Protein AF-A0A2W0AR76-F1 (afdb_monomer_lite)

pLDDT: mean 79.91, std 15.72, range [33.06, 94.56]

Sequence (93 aa):
MSVSRPPDSRIGISPIYRRTLLQHAPLHPHQMHAMPVESNDLGAAAAQYAMKLREIAGSPPVLDLVRLGLGPDGQTASLVPGDPVLEVDDYDI

Structure (mmCIF, N/CA/C/O backbone):
data_AF-A0A2W0AR76-F1
#
_entry.id   AF-A0A2W0AR76-F1
#
loop_
_atom_site.group_PDB
_atom_site.id
_atom_site.type_symbol
_atom_site.label_atom_id
_atom_site.label_alt_id
_atom_site.label_comp_id
_atom_site.label_asym_id
_atom_site.label_entity_id
_atom_site.label_seq_id
_atom_site.pdbx_PDB_ins_code
_atom_site.Cartn_x
_atom_site.Cartn_y
_atom_site.Cartn_z
_atom_site.occupancy
_atom_site.B_iso_or_equiv
_atom_site.auth_seq_id
_atom_site.auth_comp_id
_atom_site.auth_asym_id
_atom_site.auth_atom_id
_atom_site.pdbx_PDB_model_num
ATOM 1 N N . MET A 1 1 ? 9.898 22.941 -1.753 1.00 33.06 1 MET A N 1
ATOM 2 C CA . MET A 1 1 ? 11.020 22.191 -2.362 1.00 33.06 1 MET A CA 1
ATOM 3 C C . MET A 1 1 ? 10.417 21.041 -3.152 1.00 33.06 1 MET A C 1
ATOM 5 O O . MET A 1 1 ? 9.856 20.145 -2.542 1.00 33.06 1 MET A O 1
ATOM 9 N N . SER A 1 2 ? 10.413 21.125 -4.484 1.00 36.88 2 SER A N 1
ATOM 10 C CA . SER A 1 2 ? 9.827 20.092 -5.347 1.00 36.88 2 SER A CA 1
ATOM 11 C C . SER A 1 2 ? 10.900 19.054 -5.662 1.00 36.88 2 SER A C 1
ATOM 13 O O . SER A 1 2 ? 11.864 19.355 -6.365 1.00 36.88 2 SER A O 1
ATOM 15 N N . VAL A 1 3 ? 10.791 17.861 -5.076 1.00 44.22 3 VAL A N 1
ATOM 16 C CA . VAL A 1 3 ? 11.680 16.742 -5.407 1.00 44.22 3 VAL A CA 1
ATOM 17 C C . VAL A 1 3 ? 11.142 16.104 -6.683 1.00 44.22 3 VAL A C 1
ATOM 19 O O . VAL A 1 3 ? 10.174 15.349 -6.658 1.00 44.22 3 VAL A O 1
ATOM 22 N N . SER A 1 4 ? 11.761 16.446 -7.812 1.00 40.19 4 SER A N 1
ATOM 23 C CA . SER A 1 4 ? 11.512 15.796 -9.101 1.00 40.19 4 SER A CA 1
ATOM 24 C C . SER A 1 4 ? 11.844 14.305 -8.998 1.00 40.19 4 SER A C 1
ATOM 26 O O . SER A 1 4 ? 12.974 13.945 -8.660 1.00 40.19 4 SER A O 1
ATOM 28 N N . ARG A 1 5 ? 10.871 13.432 -9.292 1.00 48.41 5 ARG A N 1
ATOM 29 C CA . ARG A 1 5 ? 11.068 11.974 -9.282 1.00 48.41 5 ARG A CA 1
ATOM 30 C C . ARG A 1 5 ? 11.964 11.521 -10.447 1.00 48.41 5 ARG A C 1
ATOM 32 O O . ARG A 1 5 ? 11.850 12.062 -11.546 1.00 48.41 5 ARG A O 1
ATOM 39 N N . PRO A 1 6 ? 12.846 10.528 -10.227 1.00 42.22 6 PRO A N 1
ATOM 40 C CA . PRO A 1 6 ? 13.673 9.949 -11.280 1.00 42.22 6 PRO A CA 1
ATOM 41 C C . PRO A 1 6 ? 12.849 9.091 -12.268 1.00 42.22 6 PRO A C 1
ATOM 43 O O . PRO A 1 6 ? 11.845 8.498 -11.876 1.00 42.22 6 PRO A O 1
ATOM 46 N N . PRO A 1 7 ? 13.301 8.970 -13.532 1.00 43.81 7 PRO A N 1
ATOM 47 C CA . PRO A 1 7 ? 12.518 8.492 -14.685 1.00 43.81 7 PRO A CA 1
ATOM 48 C C . PRO A 1 7 ? 12.129 7.002 -14.682 1.00 43.81 7 PRO A C 1
ATOM 50 O O . PRO A 1 7 ? 11.366 6.570 -15.546 1.00 43.81 7 PRO A O 1
ATOM 53 N N . ASP A 1 8 ? 12.628 6.219 -13.723 1.00 47.81 8 ASP A N 1
ATOM 54 C CA . ASP A 1 8 ? 12.331 4.786 -13.578 1.00 47.81 8 ASP A CA 1
ATOM 55 C C . ASP A 1 8 ? 11.120 4.512 -12.657 1.00 47.81 8 ASP A C 1
ATOM 57 O O . ASP A 1 8 ? 10.821 3.366 -12.329 1.00 47.81 8 ASP A O 1
ATOM 61 N N . SER A 1 9 ? 10.395 5.563 -12.242 1.00 48.66 9 SER A N 1
ATOM 62 C CA . SER A 1 9 ? 9.196 5.492 -11.388 1.00 48.66 9 SER A CA 1
ATOM 63 C C . SER A 1 9 ? 7.943 4.927 -12.070 1.00 48.66 9 SER A C 1
ATOM 65 O O . SER A 1 9 ? 6.895 4.864 -11.439 1.00 48.66 9 SER A O 1
ATOM 67 N N . ARG A 1 10 ? 8.046 4.484 -13.332 1.00 47.75 10 ARG A N 1
ATOM 68 C CA . ARG A 1 10 ? 6.920 4.040 -14.182 1.00 47.75 10 ARG A CA 1
ATOM 69 C C . ARG A 1 10 ? 6.180 2.796 -13.687 1.00 47.75 10 ARG A C 1
ATOM 71 O O . ARG A 1 10 ? 5.162 2.404 -14.245 1.00 47.75 10 ARG A O 1
ATOM 78 N N . ILE A 1 11 ? 6.708 2.147 -12.662 1.00 51.19 11 ILE A N 1
ATOM 79 C CA . ILE A 1 11 ? 6.046 1.091 -11.912 1.00 51.19 11 ILE A CA 1
ATOM 80 C C . ILE A 1 11 ? 5.890 1.715 -10.532 1.00 51.19 11 ILE A C 1
ATOM 82 O O . ILE A 1 11 ? 6.908 2.087 -9.961 1.00 51.19 11 ILE A O 1
ATOM 86 N N . GLY A 1 12 ? 4.674 1.865 -9.999 1.00 58.44 12 GLY A N 1
ATOM 87 C CA . GLY A 1 12 ? 4.376 2.490 -8.693 1.00 58.44 12 GLY A CA 1
ATOM 88 C C . GLY A 1 12 ? 5.025 1.837 -7.454 1.00 58.44 12 GLY A C 1
ATOM 89 O O . GLY A 1 12 ? 4.521 1.963 -6.345 1.00 58.44 12 GLY A O 1
ATOM 90 N N . ILE A 1 13 ? 6.134 1.120 -7.630 1.00 66.19 13 ILE A N 1
ATOM 91 C CA . ILE A 1 13 ? 7.013 0.519 -6.640 1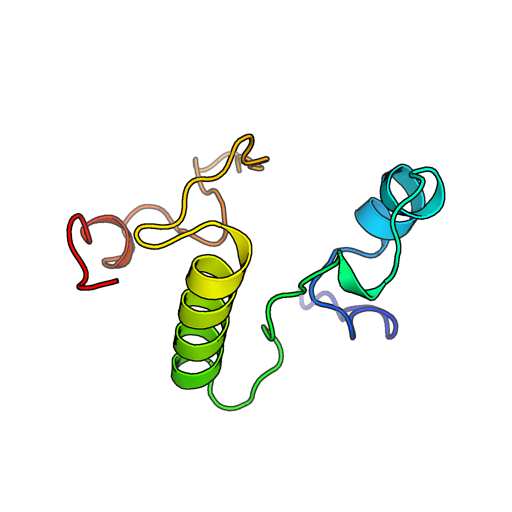.00 66.19 13 ILE A CA 1
ATOM 92 C C . ILE A 1 13 ? 8.290 1.365 -6.572 1.00 66.19 13 ILE A C 1
ATOM 94 O O . ILE A 1 13 ? 8.913 1.655 -7.593 1.00 66.19 13 ILE A O 1
ATOM 98 N N . SER A 1 14 ? 8.726 1.738 -5.367 1.00 70.75 14 SER A N 1
ATOM 99 C CA . SER A 1 14 ? 9.909 2.593 -5.224 1.00 70.75 14 SER A CA 1
ATOM 100 C C . SER A 1 14 ? 11.174 1.938 -5.826 1.00 70.75 14 SER A C 1
ATOM 102 O O . SER A 1 14 ? 11.411 0.741 -5.616 1.00 70.75 14 SER A O 1
ATOM 104 N N . PRO A 1 15 ? 12.041 2.699 -6.529 1.00 72.06 15 PRO A N 1
ATOM 105 C CA . PRO A 1 15 ? 13.269 2.158 -7.126 1.00 72.06 15 PRO A CA 1
ATOM 106 C C . PRO A 1 15 ? 14.198 1.485 -6.108 1.00 72.06 15 PRO A C 1
ATOM 108 O O . PRO A 1 15 ? 14.855 0.490 -6.413 1.00 72.06 15 PRO A O 1
ATOM 111 N N . ILE A 1 16 ? 14.212 2.000 -4.873 1.00 76.62 16 ILE A N 1
ATOM 112 C CA . ILE A 1 16 ? 14.972 1.426 -3.759 1.00 76.62 16 ILE A CA 1
ATOM 113 C C . ILE A 1 16 ? 14.431 0.042 -3.411 1.00 76.62 16 ILE A C 1
ATOM 115 O O . ILE A 1 16 ? 15.213 -0.898 -3.341 1.00 76.62 16 ILE A O 1
ATOM 119 N N . TYR A 1 17 ? 13.114 -0.113 -3.248 1.00 78.00 17 TYR A N 1
ATOM 120 C CA . TYR A 1 17 ? 12.507 -1.404 -2.917 1.00 78.00 17 TYR A CA 1
ATOM 121 C C . TYR A 1 17 ? 12.734 -2.443 -4.018 1.00 78.00 17 TYR A C 1
ATOM 123 O O . TYR A 1 17 ? 13.045 -3.605 -3.741 1.00 78.00 17 TYR A O 1
ATOM 131 N N . ARG A 1 18 ? 12.672 -2.004 -5.282 1.00 77.06 18 ARG A N 1
ATOM 132 C CA . ARG A 1 18 ? 12.994 -2.856 -6.425 1.00 77.06 18 ARG A CA 1
ATOM 133 C C . ARG A 1 18 ? 14.426 -3.380 -6.356 1.00 77.06 18 ARG A C 1
ATOM 135 O O . ARG A 1 18 ? 14.639 -4.575 -6.532 1.00 77.06 18 ARG A O 1
ATOM 142 N N . ARG A 1 19 ? 15.392 -2.499 -6.091 1.00 78.19 19 ARG A N 1
ATOM 143 C CA . ARG A 1 19 ? 16.817 -2.843 -6.093 1.00 78.19 19 ARG A CA 1
ATOM 144 C C . ARG A 1 19 ? 17.263 -3.638 -4.869 1.00 78.19 19 ARG A C 1
ATOM 146 O O . ARG A 1 19 ? 18.130 -4.488 -4.995 1.00 78.19 19 ARG A O 1
ATOM 153 N N . THR A 1 20 ? 16.704 -3.361 -3.695 1.00 79.00 20 THR A N 1
ATOM 154 C CA . THR A 1 20 ? 17.176 -3.969 -2.442 1.00 79.00 20 THR A CA 1
ATOM 155 C C . THR A 1 20 ? 16.485 -5.279 -2.102 1.00 79.00 20 THR A C 1
ATOM 157 O O . THR A 1 20 ? 17.097 -6.120 -1.452 1.00 79.00 20 THR A O 1
ATOM 160 N N . LEU A 1 21 ? 15.234 -5.469 -2.533 1.00 81.12 21 LEU A N 1
ATOM 161 C CA . LEU A 1 21 ? 14.458 -6.662 -2.200 1.00 81.12 21 LEU A CA 1
ATOM 162 C C . LEU A 1 21 ? 14.030 -7.433 -3.448 1.00 81.12 21 LEU A C 1
ATOM 164 O O . LEU A 1 21 ? 14.358 -8.609 -3.585 1.00 81.12 21 LEU A O 1
ATOM 168 N N . LEU A 1 22 ? 13.326 -6.780 -4.377 1.00 80.50 22 LEU A N 1
ATOM 169 C CA . LEU A 1 22 ? 12.665 -7.496 -5.476 1.00 80.50 22 LEU A CA 1
ATOM 170 C C . LEU A 1 22 ? 13.647 -8.100 -6.487 1.00 80.50 22 LEU A C 1
ATOM 172 O O . LEU A 1 22 ? 13.382 -9.174 -7.008 1.00 80.50 22 LEU A O 1
ATOM 176 N N . GLN A 1 23 ? 14.793 -7.458 -6.738 1.00 81.25 23 GLN A N 1
ATOM 177 C CA . GLN A 1 23 ? 15.843 -7.998 -7.617 1.00 81.25 23 GLN A CA 1
ATOM 178 C C . GLN A 1 23 ? 16.515 -9.267 -7.076 1.00 81.25 23 GLN A C 1
ATOM 180 O O . GLN A 1 23 ? 17.154 -9.984 -7.842 1.00 81.25 23 GLN A O 1
ATOM 185 N N . HIS A 1 24 ? 16.385 -9.544 -5.779 1.00 83.19 24 HIS A N 1
ATOM 186 C CA . HIS A 1 24 ? 16.995 -10.705 -5.130 1.00 83.19 24 HIS A CA 1
ATOM 187 C C . HIS A 1 24 ? 15.984 -11.814 -4.812 1.00 83.19 24 HIS A C 1
ATOM 189 O O . HIS A 1 24 ? 16.381 -12.897 -4.387 1.00 83.19 24 HIS A O 1
ATOM 195 N N . ALA A 1 25 ? 14.691 -11.561 -5.023 1.00 83.25 25 ALA A N 1
ATOM 196 C CA . ALA A 1 25 ? 13.632 -12.531 -4.799 1.00 83.25 25 ALA A CA 1
ATOM 197 C C . ALA A 1 25 ? 13.322 -13.310 -6.093 1.00 83.25 25 ALA A C 1
ATOM 199 O O . ALA A 1 25 ? 13.362 -12.727 -7.179 1.00 83.25 25 ALA A O 1
ATOM 200 N N . PRO A 1 26 ? 12.959 -14.603 -6.012 1.00 85.62 26 PRO A N 1
ATOM 201 C CA . PRO A 1 26 ? 12.533 -15.396 -7.165 1.00 85.62 26 PRO A CA 1
ATOM 202 C C . PRO A 1 26 ? 11.091 -15.037 -7.577 1.00 85.62 26 PRO A C 1
ATOM 204 O O . PRO A 1 26 ? 10.200 -15.879 -7.551 1.00 85.62 26 PRO A O 1
ATOM 207 N N . LEU A 1 27 ? 10.846 -13.766 -7.907 1.00 82.88 27 LEU A N 1
ATOM 208 C CA . LEU A 1 27 ? 9.536 -13.246 -8.297 1.00 82.88 27 LEU A CA 1
ATOM 209 C C . LEU A 1 27 ? 9.467 -13.049 -9.810 1.00 82.88 27 LEU A C 1
ATOM 211 O O . LEU A 1 27 ? 10.293 -12.354 -10.407 1.00 82.88 27 LEU A O 1
ATOM 215 N N . HIS A 1 28 ? 8.439 -13.611 -10.434 1.00 84.62 28 HIS A N 1
ATOM 216 C CA . HIS A 1 28 ? 8.136 -13.339 -11.829 1.00 84.62 28 HIS A CA 1
ATOM 217 C C . HIS A 1 28 ? 7.398 -11.999 -11.983 1.00 84.62 28 HIS A C 1
ATOM 219 O O . HIS A 1 28 ? 6.581 -11.642 -11.132 1.00 84.62 28 HIS A O 1
ATOM 225 N N . PRO A 1 29 ? 7.592 -11.269 -13.100 1.00 81.44 29 PRO A N 1
ATOM 226 C CA . PRO A 1 29 ? 6.921 -9.990 -13.334 1.00 81.44 29 PRO A CA 1
ATOM 227 C C . PRO A 1 29 ? 5.395 -10.013 -13.200 1.00 81.44 29 PRO A C 1
ATOM 229 O O . PRO A 1 29 ? 4.820 -9.034 -12.744 1.00 81.44 29 PRO A O 1
ATOM 232 N N . HIS A 1 30 ? 4.744 -11.127 -13.546 1.00 85.94 30 HIS A N 1
ATOM 233 C CA . HIS A 1 30 ? 3.288 -11.268 -13.445 1.00 85.94 30 HIS A CA 1
ATOM 234 C C . HIS A 1 30 ? 2.771 -11.361 -12.000 1.00 85.94 30 HIS A C 1
ATOM 236 O O . HIS A 1 30 ? 1.578 -11.184 -11.790 1.00 85.94 30 HIS A O 1
ATOM 242 N N . GLN A 1 31 ? 3.647 -11.632 -11.025 1.00 87.06 31 GLN A N 1
ATOM 243 C CA . GLN A 1 31 ? 3.323 -11.664 -9.593 1.00 87.06 31 GLN A CA 1
ATOM 244 C C . GLN A 1 31 ? 3.460 -10.277 -8.945 1.00 87.06 31 GLN A C 1
ATOM 246 O O . GLN A 1 31 ? 3.177 -10.105 -7.762 1.00 87.06 31 GLN A O 1
ATOM 251 N N . MET A 1 32 ? 3.937 -9.281 -9.700 1.00 87.25 32 MET A N 1
ATOM 252 C CA . MET A 1 32 ? 4.078 -7.906 -9.241 1.00 87.25 32 MET A CA 1
ATOM 253 C C . MET A 1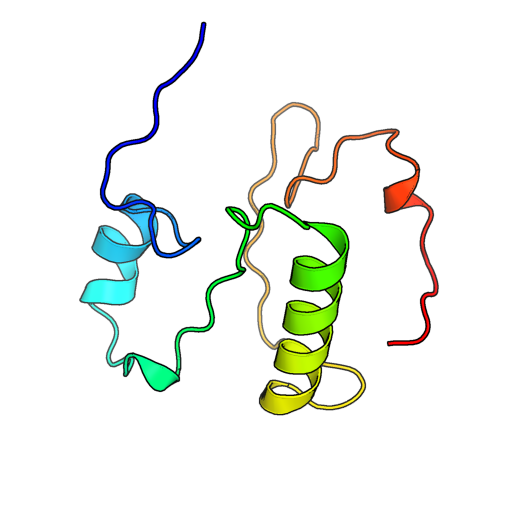 32 ? 2.933 -7.062 -9.793 1.00 87.25 32 MET A C 1
ATOM 255 O O . MET A 1 32 ? 2.853 -6.796 -10.992 1.00 87.25 32 MET A O 1
ATOM 259 N N . HIS A 1 33 ? 2.072 -6.592 -8.898 1.00 89.62 33 HIS A N 1
ATOM 260 C CA . HIS A 1 33 ? 0.944 -5.733 -9.235 1.00 89.62 33 HIS A CA 1
ATOM 261 C C . HIS A 1 33 ? 1.216 -4.333 -8.688 1.00 89.62 33 HIS A C 1
ATOM 263 O O . HIS A 1 33 ? 1.173 -4.112 -7.484 1.00 89.62 33 HIS A O 1
ATOM 269 N N . ALA A 1 34 ? 1.569 -3.394 -9.566 1.00 88.94 34 ALA A N 1
ATOM 270 C CA . ALA A 1 34 ? 1.825 -2.012 -9.176 1.00 88.94 34 ALA A CA 1
ATOM 271 C C . ALA A 1 34 ? 0.545 -1.178 -9.258 1.00 88.94 34 ALA A C 1
ATOM 273 O O . ALA A 1 34 ? -0.196 -1.273 -10.237 1.00 88.94 34 ALA A O 1
ATOM 274 N N . MET A 1 35 ? 0.312 -0.331 -8.256 1.00 88.31 35 MET A N 1
ATOM 275 C CA . MET A 1 35 ? -0.812 0.599 -8.271 1.00 88.31 35 MET A CA 1
ATOM 276 C C . MET A 1 35 ? -0.572 1.714 -9.307 1.00 88.31 35 MET A C 1
ATOM 278 O O . MET A 1 35 ? 0.513 2.310 -9.306 1.00 88.31 35 MET A O 1
ATOM 282 N N . PRO A 1 36 ? -1.550 2.030 -10.179 1.00 87.94 36 PRO A N 1
ATOM 283 C CA . PRO A 1 36 ? -1.408 3.045 -11.226 1.00 87.94 36 PRO A CA 1
ATOM 284 C C . PRO A 1 36 ? -1.571 4.476 -10.679 1.00 87.94 36 PRO A C 1
ATOM 286 O O . PRO A 1 36 ? -2.460 5.225 -11.075 1.00 87.94 36 PRO A O 1
ATOM 289 N N . VAL A 1 37 ? -0.678 4.876 -9.771 1.00 85.44 37 VAL A N 1
ATOM 290 C CA . VAL A 1 37 ? -0.690 6.185 -9.081 1.00 85.44 37 VAL A CA 1
ATOM 291 C C . VAL A 1 37 ? -0.365 7.385 -9.982 1.00 85.44 37 VAL A C 1
ATOM 293 O O . VAL A 1 37 ? -0.442 8.524 -9.539 1.00 85.44 37 VAL A O 1
ATOM 296 N N . GLU A 1 38 ? 0.026 7.136 -11.232 1.00 86.88 38 GLU A N 1
ATOM 297 C CA . GLU A 1 38 ? 0.318 8.161 -12.246 1.00 86.88 38 GLU A CA 1
ATOM 298 C C . GLU A 1 38 ? -0.861 8.369 -13.224 1.00 86.88 38 GLU A C 1
ATOM 300 O O . GLU A 1 38 ? -0.726 9.091 -14.208 1.00 86.88 38 GLU A O 1
ATOM 305 N N . SER A 1 39 ? -2.012 7.725 -12.983 1.00 89.75 39 SER A N 1
ATOM 306 C CA . SER A 1 39 ? -3.217 7.886 -13.805 1.00 89.75 39 SER A CA 1
ATOM 307 C C . SER A 1 39 ? -3.760 9.318 -13.749 1.00 89.75 39 SER A C 1
ATOM 309 O O . SER A 1 39 ? -3.791 9.938 -12.687 1.00 89.75 39 SER A O 1
ATOM 311 N N . ASN A 1 40 ? -4.273 9.813 -14.880 1.00 91.62 40 ASN A N 1
ATOM 312 C CA . ASN A 1 40 ? -5.006 11.084 -14.931 1.00 91.62 40 ASN A CA 1
ATOM 313 C C . ASN A 1 40 ? -6.331 11.021 -14.153 1.00 91.62 40 ASN A C 1
ATOM 315 O O . ASN A 1 40 ? -6.787 12.034 -13.634 1.00 91.62 40 ASN A O 1
ATOM 319 N N . ASP A 1 41 ? -6.939 9.834 -14.083 1.00 92.88 41 ASP A N 1
ATOM 320 C CA . ASP A 1 41 ? -8.113 9.554 -13.260 1.00 92.88 41 ASP A CA 1
ATOM 321 C C . ASP A 1 41 ? -7.697 8.618 -12.123 1.00 92.88 41 ASP A C 1
ATOM 323 O O . ASP A 1 41 ? -7.556 7.402 -12.302 1.00 92.88 41 ASP A O 1
ATOM 327 N N . LEU A 1 42 ? -7.436 9.213 -10.960 1.00 89.00 42 LEU A N 1
ATOM 328 C CA . LEU A 1 42 ? -7.004 8.489 -9.768 1.00 89.00 42 LEU A CA 1
ATOM 329 C C . LEU A 1 42 ? -8.144 7.684 -9.130 1.00 89.00 42 LEU A C 1
ATOM 331 O O . LEU A 1 42 ? -7.879 6.642 -8.535 1.00 89.00 42 LEU A O 1
ATOM 335 N N . GLY A 1 43 ? -9.398 8.123 -9.282 1.00 90.81 43 GLY A N 1
ATOM 336 C CA . GLY A 1 43 ? -10.564 7.417 -8.750 1.00 90.81 43 GLY A CA 1
ATOM 337 C C . GLY A 1 43 ? -10.807 6.107 -9.496 1.00 90.81 43 GLY A C 1
ATOM 338 O O . GLY A 1 43 ? -10.888 5.043 -8.882 1.00 90.81 43 GLY A O 1
ATOM 339 N N . ALA A 1 44 ? -10.820 6.160 -10.830 1.00 92.06 44 ALA A N 1
ATOM 340 C CA . ALA A 1 44 ? -10.921 4.963 -11.661 1.00 92.06 44 ALA A CA 1
ATOM 341 C C . ALA A 1 44 ? -9.722 4.020 -11.459 1.00 92.06 44 ALA A C 1
ATOM 343 O O . ALA A 1 44 ? -9.895 2.805 -11.363 1.00 92.06 44 ALA A O 1
ATOM 344 N N . ALA A 1 45 ? -8.509 4.568 -11.341 1.00 92.38 45 ALA A N 1
ATOM 345 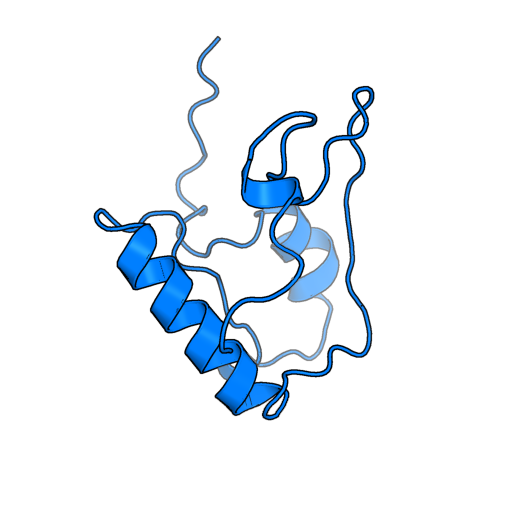C CA . ALA A 1 45 ? -7.298 3.804 -11.040 1.00 92.38 45 ALA A CA 1
ATOM 346 C C . ALA A 1 45 ? -7.376 3.068 -9.691 1.00 92.38 45 ALA A C 1
ATOM 348 O O . ALA A 1 45 ? -7.005 1.895 -9.609 1.00 92.38 45 ALA A O 1
ATOM 349 N N . ALA A 1 46 ? -7.883 3.727 -8.645 1.00 91.62 46 ALA A N 1
ATOM 350 C CA . ALA A 1 46 ? -8.092 3.112 -7.338 1.00 91.62 46 ALA A CA 1
ATOM 351 C C . ALA A 1 46 ? -9.131 1.982 -7.406 1.00 91.62 46 ALA A C 1
ATOM 353 O O . ALA A 1 46 ? -8.866 0.885 -6.912 1.00 91.62 46 ALA A O 1
ATOM 354 N N . ALA A 1 47 ? -10.260 2.201 -8.089 1.00 92.25 47 ALA A N 1
ATOM 355 C CA . ALA A 1 47 ? -11.295 1.182 -8.277 1.00 92.25 47 ALA A CA 1
ATOM 356 C C . ALA A 1 47 ? -10.772 -0.051 -9.039 1.00 92.25 47 ALA A C 1
ATOM 358 O O . ALA A 1 47 ? -10.997 -1.188 -8.625 1.00 92.25 47 ALA A O 1
ATOM 359 N N . GLN A 1 48 ? -10.005 0.158 -10.113 1.00 93.81 48 GLN A N 1
ATOM 360 C CA . GLN A 1 48 ? -9.367 -0.931 -10.862 1.00 93.81 48 GLN A CA 1
ATOM 361 C C . GLN A 1 48 ? -8.3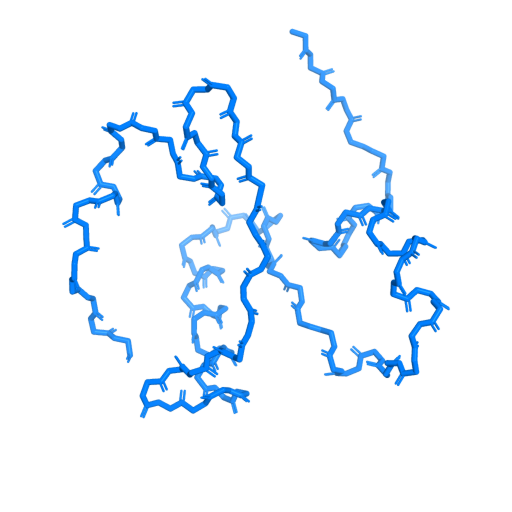84 -1.723 -9.996 1.00 93.81 48 GLN A C 1
ATOM 363 O O . GLN A 1 48 ? -8.346 -2.952 -10.059 1.00 93.81 48 GLN A O 1
ATOM 368 N N . TYR A 1 49 ? -7.600 -1.037 -9.163 1.00 93.38 49 TYR A N 1
ATOM 369 C CA . TYR A 1 49 ? -6.667 -1.708 -8.266 1.00 93.38 49 TYR A CA 1
ATOM 370 C C . TYR A 1 49 ? -7.395 -2.492 -7.162 1.00 93.38 49 TYR A C 1
ATOM 372 O O . TYR A 1 49 ? -6.991 -3.609 -6.847 1.00 93.38 49 TYR A O 1
ATOM 380 N N . ALA A 1 50 ? -8.516 -1.980 -6.644 1.00 92.88 50 ALA A N 1
ATOM 381 C CA . ALA A 1 50 ? -9.372 -2.700 -5.701 1.00 92.88 50 ALA A CA 1
ATOM 382 C C . ALA A 1 50 ? -9.969 -3.984 -6.311 1.00 92.88 50 ALA A C 1
ATOM 384 O O . ALA A 1 50 ? -9.996 -5.027 -5.654 1.00 92.88 50 ALA A O 1
ATOM 385 N N . MET A 1 51 ? -10.388 -3.944 -7.581 1.00 94.12 51 MET A N 1
ATOM 386 C CA . MET A 1 51 ? -10.795 -5.148 -8.318 1.00 94.12 51 MET A CA 1
ATOM 387 C C . MET A 1 51 ? -9.628 -6.123 -8.495 1.00 94.12 51 MET A C 1
ATOM 389 O O . MET A 1 51 ? -9.803 -7.332 -8.346 1.00 94.12 51 MET A O 1
ATOM 393 N N . LYS A 1 52 ? -8.421 -5.613 -8.775 1.00 94.31 52 LYS A N 1
ATOM 394 C CA . LYS A 1 52 ? -7.237 -6.462 -8.928 1.00 94.31 52 LYS A CA 1
ATOM 395 C C . LYS A 1 52 ? -6.887 -7.192 -7.635 1.00 94.31 52 LYS A C 1
ATOM 397 O O . LYS A 1 52 ? -6.551 -8.370 -7.689 1.00 94.31 52 LYS A O 1
ATOM 402 N N . LEU A 1 53 ? -6.999 -6.521 -6.486 1.00 93.69 53 LEU A N 1
ATOM 403 C CA . LEU A 1 53 ? -6.819 -7.150 -5.175 1.00 93.69 53 LEU A CA 1
ATOM 404 C C . LEU A 1 53 ? -7.823 -8.284 -4.960 1.00 93.69 53 LEU A C 1
ATOM 406 O O . LEU A 1 53 ? -7.423 -9.353 -4.513 1.00 93.69 53 LEU A O 1
ATOM 410 N N . ARG A 1 54 ? -9.088 -8.098 -5.358 1.00 93.00 54 ARG A N 1
ATOM 411 C CA . ARG A 1 54 ? -10.095 -9.168 -5.297 1.00 93.00 54 ARG A CA 1
ATOM 412 C C . ARG A 1 54 ? -9.734 -10.382 -6.148 1.00 93.00 54 ARG A C 1
ATOM 414 O O . ARG A 1 54 ? -9.864 -11.519 -5.709 1.00 93.00 54 ARG A O 1
ATOM 421 N N . GLU A 1 55 ? -9.247 -10.137 -7.361 1.00 94.56 55 GLU A N 1
ATOM 422 C CA . GLU A 1 55 ? -8.844 -11.194 -8.292 1.00 94.56 55 GLU A CA 1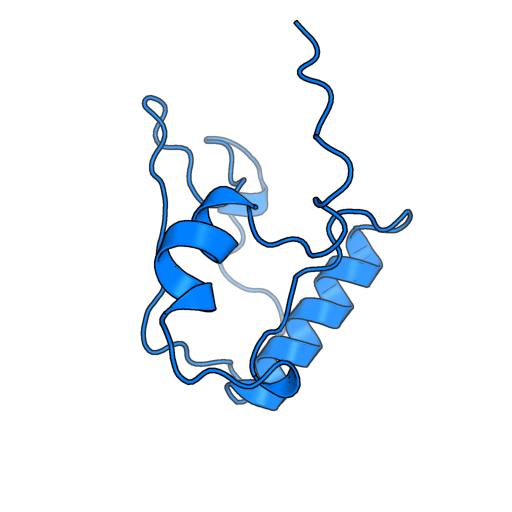
ATOM 423 C C . GLU A 1 55 ? -7.702 -12.059 -7.734 1.00 94.56 55 GLU A C 1
ATOM 425 O O . GLU A 1 55 ? -7.707 -13.274 -7.919 1.00 94.56 55 GLU A O 1
ATOM 430 N N . ILE A 1 56 ? -6.726 -11.445 -7.055 1.00 94.56 56 ILE A N 1
ATOM 431 C CA . ILE A 1 56 ? -5.506 -12.140 -6.612 1.00 94.56 56 ILE A CA 1
ATOM 432 C C . ILE A 1 56 ? -5.552 -12.617 -5.155 1.00 94.56 56 ILE A C 1
ATOM 434 O O . ILE A 1 56 ? -4.819 -13.539 -4.810 1.00 94.56 56 ILE A O 1
ATOM 438 N N . ALA A 1 57 ? -6.370 -11.988 -4.306 1.00 93.50 57 ALA A N 1
ATOM 439 C CA . ALA A 1 57 ? -6.407 -12.220 -2.859 1.00 93.50 57 ALA A CA 1
ATOM 440 C C . ALA A 1 57 ? -7.793 -12.649 -2.337 1.00 93.50 57 ALA A C 1
ATOM 442 O O . ALA A 1 57 ? -7.968 -12.809 -1.130 1.00 93.50 57 ALA A O 1
ATOM 443 N N . GLY A 1 58 ? -8.771 -12.854 -3.226 1.00 92.00 58 GLY A N 1
ATOM 444 C CA . GLY A 1 58 ? -10.125 -13.291 -2.883 1.00 92.00 58 GLY A CA 1
ATOM 445 C C . GLY A 1 58 ? -11.111 -12.144 -2.651 1.00 92.00 58 GLY A C 1
ATOM 446 O O . GLY A 1 58 ? -10.763 -10.972 -2.725 1.00 92.00 58 GLY A O 1
ATOM 447 N N . SER A 1 59 ? -12.372 -12.484 -2.383 1.00 90.88 59 SER A N 1
ATOM 448 C CA . SER A 1 59 ? -13.442 -11.515 -2.114 1.00 90.88 59 SER A CA 1
ATOM 449 C C . SER A 1 59 ? -14.134 -11.883 -0.792 1.00 90.88 59 SER A C 1
ATOM 451 O O . SER A 1 59 ? -14.870 -12.872 -0.775 1.00 90.88 59 SER A O 1
ATOM 453 N N . PRO A 1 60 ? -13.897 -11.145 0.311 1.00 88.31 60 PRO A N 1
ATOM 454 C CA . PRO A 1 60 ? -13.033 -9.963 0.409 1.00 88.31 60 PRO A CA 1
ATOM 455 C C . PRO A 1 60 ? -11.535 -10.316 0.290 1.00 88.31 60 PRO A C 1
ATOM 457 O O . PRO A 1 60 ? -11.152 -11.453 0.580 1.00 88.31 60 PRO A O 1
ATOM 460 N N . PRO A 1 61 ? -10.680 -9.369 -0.137 1.00 90.31 61 PRO A N 1
ATOM 461 C CA . PRO A 1 61 ? -9.252 -9.620 -0.300 1.00 90.31 61 PRO A CA 1
ATOM 462 C C . PRO A 1 61 ? -8.571 -9.848 1.054 1.00 90.31 61 PRO A C 1
ATOM 464 O O . PRO A 1 61 ? -8.652 -9.003 1.944 1.00 90.31 61 PRO A O 1
ATOM 467 N N . VAL A 1 62 ? -7.850 -10.963 1.193 1.00 93.00 62 VAL A N 1
ATOM 468 C CA . VAL A 1 62 ? -7.072 -11.290 2.398 1.00 93.00 62 VAL A CA 1
ATOM 469 C C . VAL A 1 62 ? -5.581 -11.216 2.088 1.00 93.00 62 VAL A C 1
ATOM 471 O O . VAL A 1 62 ? -5.078 -11.916 1.215 1.00 93.00 62 VAL A O 1
ATOM 474 N N . LEU A 1 63 ? -4.865 -10.352 2.809 1.00 91.12 63 LEU A N 1
ATOM 475 C CA . LEU A 1 63 ? -3.421 -10.170 2.663 1.00 91.12 63 LEU A CA 1
ATOM 476 C C . LEU A 1 63 ? -2.685 -10.854 3.817 1.00 91.12 63 LEU A C 1
ATOM 478 O O . LEU A 1 63 ? -2.979 -10.578 4.978 1.00 91.12 63 LEU A O 1
ATOM 482 N N . ASP A 1 64 ? -1.686 -11.682 3.504 1.00 93.81 64 ASP A N 1
ATOM 483 C CA . ASP A 1 64 ? -0.871 -12.359 4.525 1.00 93.81 64 ASP A CA 1
ATOM 484 C C . ASP A 1 64 ? 0.009 -11.380 5.314 1.00 93.81 64 ASP A C 1
ATOM 486 O O . ASP A 1 64 ? 0.256 -11.550 6.508 1.00 93.81 64 ASP A O 1
ATOM 490 N N . LEU A 1 65 ? 0.523 -10.353 4.629 1.00 91.25 65 LEU A N 1
ATOM 491 C CA . LEU A 1 65 ? 1.432 -9.369 5.200 1.00 91.25 65 LEU A CA 1
ATOM 492 C C . LEU A 1 65 ? 1.263 -8.012 4.518 1.00 91.25 65 LEU A C 1
ATOM 494 O O . LEU A 1 65 ? 1.357 -7.897 3.296 1.00 91.25 65 LEU A O 1
ATOM 498 N N . VAL A 1 66 ? 1.132 -6.963 5.329 1.00 90.06 66 VAL A N 1
ATOM 499 C CA . VAL A 1 66 ? 1.157 -5.572 4.867 1.00 90.06 66 VAL A CA 1
ATOM 500 C C . VAL A 1 66 ? 2.363 -4.872 5.479 1.00 90.06 66 VAL A C 1
ATOM 502 O O . VAL A 1 66 ? 2.505 -4.798 6.699 1.00 90.06 66 VAL A O 1
ATOM 505 N N . ARG A 1 67 ? 3.254 -4.344 4.633 1.00 86.00 67 ARG A N 1
ATOM 506 C CA . ARG A 1 67 ? 4.394 -3.539 5.086 1.00 86.00 67 ARG A CA 1
ATOM 507 C C . ARG A 1 67 ? 4.051 -2.058 5.012 1.00 86.00 67 ARG A C 1
ATOM 509 O O . ARG A 1 67 ? 3.901 -1.509 3.925 1.00 86.00 67 ARG A O 1
ATOM 516 N N . LEU A 1 68 ? 4.032 -1.415 6.172 1.00 87.88 68 LEU A N 1
ATOM 517 C CA . LEU A 1 68 ? 3.721 -0.002 6.321 1.00 87.88 68 LEU A CA 1
ATOM 518 C C . LEU A 1 68 ? 4.940 0.792 6.798 1.00 87.88 68 LEU A C 1
ATOM 520 O O . LEU A 1 68 ? 5.696 0.347 7.660 1.00 87.88 68 LEU A O 1
ATOM 524 N N . GLY A 1 69 ? 5.138 1.968 6.204 1.00 84.88 69 GLY A N 1
ATOM 525 C CA . GLY A 1 69 ? 5.998 3.005 6.769 1.00 84.88 69 GLY A CA 1
ATOM 526 C C . GLY A 1 69 ? 5.178 3.885 7.707 1.00 84.88 69 GLY A C 1
ATOM 527 O O . GLY A 1 69 ? 3.999 4.110 7.436 1.00 84.88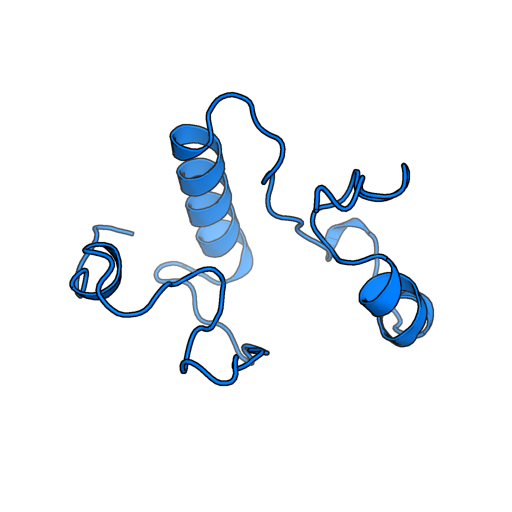 69 GLY A O 1
ATOM 528 N N . LEU A 1 70 ? 5.792 4.376 8.782 1.00 88.88 70 LEU A N 1
ATOM 529 C CA . LEU A 1 70 ? 5.164 5.302 9.721 1.00 88.88 70 LEU A CA 1
ATOM 530 C C . LEU A 1 70 ? 5.956 6.611 9.739 1.00 88.88 70 LEU A C 1
ATOM 532 O O . LEU A 1 70 ? 7.160 6.604 10.009 1.00 88.88 70 LEU A O 1
ATOM 536 N N . GLY A 1 71 ? 5.289 7.710 9.401 1.00 85.56 71 GLY A N 1
ATOM 537 C CA . GLY A 1 71 ? 5.829 9.060 9.508 1.00 85.56 71 GLY A CA 1
ATOM 538 C C . GLY A 1 71 ? 5.914 9.530 10.966 1.00 85.56 71 GLY A C 1
ATOM 539 O O . GLY A 1 71 ? 5.251 8.967 11.839 1.00 85.56 71 GLY A O 1
ATOM 540 N N . PRO A 1 72 ? 6.718 10.568 11.262 1.00 83.50 72 PRO A N 1
ATOM 541 C CA . PRO A 1 72 ? 6.814 11.147 12.610 1.00 83.50 72 PRO A CA 1
ATOM 542 C C . PRO A 1 72 ? 5.494 11.774 13.095 1.00 83.50 72 PRO A C 1
ATOM 544 O O . PRO A 1 72 ? 5.308 11.981 14.289 1.00 83.50 72 PRO A O 1
ATOM 547 N N . ASP A 1 73 ? 4.593 12.069 12.165 1.00 83.75 73 ASP A N 1
ATOM 548 C CA . ASP A 1 73 ? 3.225 12.551 12.346 1.00 83.75 73 ASP A CA 1
ATOM 549 C C . ASP A 1 73 ? 2.189 11.418 12.478 1.00 83.75 73 ASP A C 1
ATOM 551 O O . ASP A 1 73 ? 1.005 11.685 12.651 1.00 83.75 73 ASP A O 1
ATOM 555 N N . GLY A 1 74 ? 2.613 10.154 12.397 1.00 81.62 74 GLY A N 1
ATOM 556 C CA . GLY A 1 74 ? 1.722 8.995 12.411 1.00 81.62 74 GLY A CA 1
ATOM 557 C C . GLY A 1 74 ? 1.100 8.663 11.053 1.00 81.62 74 GLY A C 1
ATOM 558 O O . GLY A 1 74 ? 0.326 7.712 10.968 1.00 81.62 74 GLY A O 1
ATOM 559 N N . GLN A 1 75 ? 1.451 9.384 9.980 1.00 84.31 75 GLN A N 1
ATOM 560 C CA . GLN A 1 75 ? 0.990 9.049 8.636 1.00 84.31 75 GLN A CA 1
ATOM 561 C C . GLN A 1 75 ? 1.516 7.672 8.210 1.00 84.31 75 GLN A C 1
ATOM 563 O O . GLN A 1 75 ? 2.704 7.366 8.331 1.00 84.31 75 GLN A O 1
ATOM 568 N N . THR A 1 76 ? 0.641 6.861 7.622 1.00 83.25 76 THR A N 1
ATOM 569 C CA . THR A 1 76 ? 1.011 5.620 6.938 1.00 83.25 76 THR A CA 1
ATOM 570 C C . THR A 1 76 ? 0.292 5.514 5.602 1.00 83.25 76 THR A C 1
ATOM 572 O O . THR A 1 76 ? -0.734 6.146 5.425 1.00 83.25 76 THR A O 1
ATOM 575 N N . ALA A 1 77 ? 0.822 4.748 4.646 1.00 78.31 77 ALA A N 1
ATOM 576 C CA . ALA A 1 77 ? 0.150 4.444 3.372 1.00 78.31 77 ALA A CA 1
ATOM 577 C C . ALA A 1 77 ? -0.558 5.634 2.677 1.00 78.31 77 ALA A C 1
ATOM 579 O O . ALA A 1 77 ? -1.699 5.507 2.256 1.00 78.31 77 ALA A O 1
ATOM 580 N N . SER A 1 78 ? 0.085 6.801 2.553 1.00 82.00 78 SER A N 1
ATOM 581 C CA . SER A 1 78 ? -0.542 8.027 2.007 1.00 82.00 78 SER A CA 1
ATOM 582 C C . SER A 1 78 ? -1.806 8.518 2.740 1.00 82.00 78 SER A C 1
ATOM 584 O O . SER A 1 78 ? -2.415 9.486 2.299 1.00 82.00 78 SER A O 1
ATOM 586 N N . LEU A 1 79 ? -2.157 7.927 3.883 1.00 83.50 79 LEU A N 1
ATOM 587 C CA . LEU A 1 79 ? -3.258 8.315 4.755 1.00 83.50 79 LEU A CA 1
ATOM 588 C C . LEU A 1 79 ? -2.773 9.389 5.732 1.00 83.50 79 LEU A C 1
ATOM 590 O O . LEU A 1 79 ? -1.965 9.125 6.624 1.00 83.50 79 LEU A O 1
ATOM 594 N N . VAL A 1 80 ? -3.200 10.630 5.511 1.00 86.69 80 VAL A N 1
ATOM 595 C CA . VAL A 1 80 ? -2.841 11.776 6.359 1.00 86.69 80 VAL A CA 1
ATOM 596 C C . VAL A 1 80 ? -3.743 11.787 7.602 1.00 86.69 80 VAL A C 1
ATOM 598 O O . VAL A 1 80 ? -4.955 11.645 7.450 1.00 86.69 80 VAL A O 1
ATOM 601 N N . PRO A 1 81 ? -3.206 11.996 8.819 1.00 85.06 81 PRO A N 1
ATOM 602 C CA . PRO A 1 81 ? -4.029 12.180 10.012 1.00 85.06 81 PRO A CA 1
ATOM 603 C C . PRO A 1 81 ? -5.073 13.296 9.837 1.00 85.06 81 PRO A C 1
ATOM 605 O O . PRO A 1 81 ? -4.735 14.411 9.443 1.00 85.06 81 PRO A O 1
ATOM 608 N N . GLY A 1 82 ? -6.335 12.999 10.160 1.00 85.12 82 GLY A N 1
ATOM 609 C CA . GLY A 1 82 ? -7.459 13.935 10.029 1.00 85.12 82 GLY A CA 1
ATOM 610 C C . GLY A 1 82 ? -8.091 14.010 8.633 1.00 85.12 82 GLY A C 1
ATOM 611 O O . GLY A 1 82 ? -9.014 14.800 8.440 1.00 85.12 82 GLY A O 1
ATOM 612 N N . ASP A 1 83 ? -7.625 13.215 7.666 1.00 86.88 83 ASP A N 1
ATOM 613 C CA . ASP A 1 83 ? -8.287 13.078 6.367 1.00 86.88 83 ASP A CA 1
ATOM 614 C C . ASP A 1 83 ? -9.589 12.258 6.504 1.00 86.88 83 ASP A C 1
ATOM 616 O O . ASP A 1 83 ? -9.554 11.195 7.131 1.00 86.88 83 ASP A O 1
ATOM 620 N N . PRO A 1 84 ? -10.725 12.691 5.914 1.00 87.81 84 PRO A N 1
ATOM 621 C CA . PRO A 1 84 ? -11.990 11.952 5.958 1.00 87.81 84 PRO A CA 1
ATOM 622 C C . PRO A 1 84 ? -11.902 10.496 5.487 1.00 87.81 84 PRO A C 1
ATOM 624 O O . PRO A 1 84 ? -12.719 9.679 5.900 1.00 87.81 84 PRO A O 1
ATOM 627 N N . VAL A 1 85 ? -10.920 10.151 4.646 1.00 85.75 85 VAL A N 1
ATOM 628 C CA . VAL A 1 85 ? -10.698 8.767 4.199 1.00 85.75 85 VAL A CA 1
ATOM 629 C C . VAL A 1 85 ? -10.409 7.808 5.362 1.00 85.75 85 VAL A C 1
ATOM 631 O O . VAL A 1 85 ? -10.629 6.609 5.230 1.00 85.75 85 VAL A O 1
ATOM 634 N N . LEU A 1 86 ? -9.930 8.319 6.500 1.00 85.69 86 LEU A N 1
ATOM 635 C CA . LEU A 1 86 ? -9.649 7.528 7.699 1.00 85.69 86 LEU A CA 1
ATOM 636 C C . LEU A 1 86 ? -10.907 7.096 8.461 1.00 85.69 86 LEU A C 1
ATOM 638 O O . LEU A 1 86 ? -10.828 6.163 9.253 1.00 85.69 86 LEU A O 1
ATOM 642 N N . GLU A 1 87 ? -12.041 7.755 8.223 1.00 88.56 87 GLU A N 1
ATOM 643 C CA . GLU A 1 87 ? -13.325 7.445 8.865 1.00 88.56 87 GLU A CA 1
ATOM 644 C C . GLU A 1 87 ? -14.139 6.411 8.069 1.00 88.56 87 GLU A C 1
ATOM 646 O O . GLU A 1 87 ? -15.242 6.047 8.466 1.00 88.56 87 GLU A O 1
ATOM 651 N N . VAL A 1 88 ? -13.622 5.949 6.925 1.00 84.31 88 VAL A N 1
ATOM 652 C CA . VAL A 1 88 ? -14.259 4.904 6.119 1.00 84.31 88 VAL A CA 1
ATOM 653 C C . VAL A 1 88 ? -13.988 3.551 6.774 1.00 84.31 88 VAL A C 1
ATOM 655 O O . VAL A 1 88 ? -12.892 3.003 6.665 1.00 84.31 88 VAL A O 1
ATOM 658 N N . ASP A 1 89 ? -14.994 3.017 7.458 1.00 77.19 89 ASP A N 1
ATOM 659 C CA . ASP A 1 89 ? -14.990 1.697 8.094 1.00 77.19 89 ASP A CA 1
ATOM 660 C C . ASP A 1 89 ? -15.715 0.627 7.262 1.00 77.19 89 ASP A C 1
ATOM 662 O O . ASP A 1 89 ? -15.477 -0.567 7.454 1.00 77.19 89 ASP A O 1
ATOM 666 N N . ASP A 1 90 ? -16.533 1.062 6.301 1.00 68.44 90 ASP A N 1
ATOM 667 C CA . ASP A 1 90 ? -17.238 0.221 5.346 1.00 68.44 90 ASP A CA 1
ATOM 668 C C . ASP A 1 90 ? -17.265 0.869 3.951 1.00 68.44 90 ASP A C 1
ATOM 670 O O . ASP A 1 90 ? -17.621 2.036 3.761 1.00 68.44 90 ASP A O 1
ATOM 674 N N . TYR A 1 91 ? -16.872 0.091 2.953 1.00 58.66 91 TYR A N 1
ATOM 675 C CA . TYR A 1 91 ? -17.063 0.396 1.544 1.00 58.66 91 TYR A CA 1
ATOM 676 C C . TYR A 1 91 ? -17.378 -0.937 0.887 1.00 58.66 91 TYR A C 1
ATOM 678 O O . TYR A 1 91 ? -16.605 -1.871 1.077 1.00 58.66 91 TYR A O 1
ATOM 686 N N . ASP A 1 92 ? -18.470 -1.033 0.122 1.00 53.25 92 ASP A N 1
ATOM 687 C CA . ASP A 1 92 ? -18.782 -2.240 -0.653 1.00 53.25 92 ASP A CA 1
ATOM 688 C C . ASP A 1 92 ? -17.579 -2.569 -1.565 1.00 53.25 92 ASP A C 1
ATOM 690 O O . ASP A 1 92 ? -17.363 -1.951 -2.619 1.00 53.25 92 ASP A O 1
ATOM 694 N N . ILE A 1 93 ? -16.747 -3.519 -1.122 1.00 52.09 93 ILE A N 1
ATOM 695 C CA . ILE A 1 93 ? -15.584 -4.056 -1.834 1.00 52.09 93 ILE A CA 1
ATOM 696 C C . ILE A 1 93 ? -15.765 -5.550 -2.102 1.00 52.09 93 ILE A C 1
ATOM 698 O O . ILE A 1 93 ? -15.667 -6.360 -1.166 1.00 52.09 93 ILE A O 1
#

Foldseek 3Di:
DDDDDDPVCQFVDDPCCCVPPVVPDPDDPVNDDGQPCVDPDNPVSVVVVCVVQCVPQNVVRDDPDDDWDQDPQRDIPNDHPPDVVVVPPDDRD

Secondary structure (DSSP, 8-state):
---PPPTTTTSSS-HHHHHHTGGGS---GGG-----TT-S-HHHHHHHHHHHHHHHHTTTT--S-------TTS-BTTB-TT-GGGG------

Radius of gyration: 15.18 Å; chains: 1; bounding box: 36×38×28 Å